Protein AF-A0A9P8FYM4-F1 (afdb_monomer_lite)

Structure (mmCIF, N/CA/C/O backbone):
data_AF-A0A9P8FYM4-F1
#
_entry.id   AF-A0A9P8FYM4-F1
#
loop_
_atom_site.group_PDB
_atom_site.id
_atom_site.type_symbol
_atom_site.label_atom_id
_atom_site.label_alt_id
_atom_site.label_comp_id
_atom_site.label_asym_id
_atom_site.label_entity_id
_atom_site.label_seq_id
_atom_site.pdbx_PDB_ins_code
_atom_site.Cartn_x
_atom_site.Cartn_y
_atom_site.Cartn_z
_atom_site.occupancy
_atom_site.B_iso_or_equiv
_atom_site.auth_seq_id
_atom_site.auth_comp_id
_atom_site.auth_asym_id
_atom_site.auth_atom_id
_atom_site.pdbx_PDB_model_num
ATOM 1 N N . MET A 1 1 ? -6.178 9.911 -1.485 1.00 47.44 1 MET A N 1
ATOM 2 C CA . MET A 1 1 ? -6.393 9.254 -0.186 1.00 47.44 1 MET A CA 1
ATOM 3 C C . MET A 1 1 ? -6.894 10.301 0.780 1.00 47.44 1 MET A C 1
ATOM 5 O O . MET A 1 1 ? -6.114 11.142 1.215 1.00 47.44 1 MET A O 1
ATOM 9 N N . SER A 1 2 ? -8.200 10.337 1.027 1.00 49.69 2 SER A N 1
ATOM 10 C CA . SER A 1 2 ? -8.724 11.166 2.113 1.00 49.69 2 SER A CA 1
ATOM 11 C C . SER A 1 2 ? -8.270 10.560 3.442 1.00 49.69 2 SER A C 1
ATOM 13 O O . SER A 1 2 ? -8.146 9.343 3.567 1.00 49.69 2 SER A O 1
ATOM 15 N N . THR A 1 3 ? -8.014 11.392 4.448 1.00 60.09 3 THR A N 1
ATOM 16 C CA . THR A 1 3 ? -7.617 10.955 5.801 1.00 60.09 3 THR A CA 1
ATOM 17 C C . THR A 1 3 ? -8.583 9.925 6.403 1.00 60.09 3 THR A C 1
ATOM 19 O O . THR A 1 3 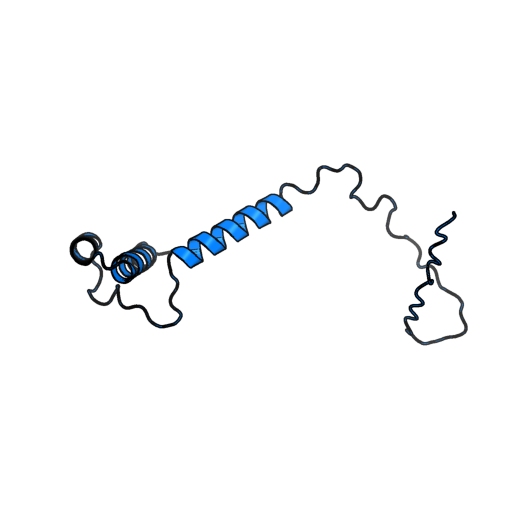? -8.175 9.082 7.198 1.00 60.09 3 THR A O 1
ATOM 22 N N . SER A 1 4 ? -9.842 9.933 5.956 1.00 69.56 4 SER A N 1
ATOM 23 C CA . SER A 1 4 ? -10.868 8.954 6.312 1.00 69.56 4 SER A CA 1
ATOM 24 C C . SER A 1 4 ? -10.569 7.528 5.834 1.00 69.56 4 SER A C 1
ATOM 26 O O . SER A 1 4 ? -10.849 6.588 6.568 1.00 69.56 4 SER A O 1
ATOM 28 N N . GLU A 1 5 ? -9.975 7.329 4.653 1.00 74.19 5 GLU A N 1
ATOM 29 C CA . GLU A 1 5 ? -9.709 5.986 4.108 1.00 74.19 5 GLU A CA 1
ATOM 30 C C . GLU A 1 5 ? -8.593 5.277 4.877 1.00 74.19 5 GLU A C 1
ATOM 32 O O . GLU A 1 5 ? -8.724 4.107 5.237 1.00 74.19 5 GLU A O 1
ATOM 37 N N . ALA A 1 6 ? -7.518 6.006 5.191 1.00 78.44 6 ALA A N 1
ATOM 38 C CA . ALA A 1 6 ? -6.421 5.483 6.001 1.00 78.44 6 ALA A CA 1
ATOM 39 C C . ALA A 1 6 ? -6.904 5.093 7.407 1.00 78.44 6 ALA A C 1
ATOM 41 O O . ALA A 1 6 ? -6.552 4.029 7.913 1.00 78.44 6 ALA A O 1
ATOM 42 N N . ALA A 1 7 ? -7.768 5.913 8.012 1.00 81.56 7 ALA A N 1
ATOM 43 C CA . ALA A 1 7 ? -8.339 5.617 9.318 1.00 81.56 7 ALA A CA 1
ATOM 44 C C . ALA A 1 7 ? -9.265 4.385 9.295 1.00 81.56 7 ALA A C 1
ATOM 46 O O . ALA A 1 7 ? -9.227 3.580 10.222 1.00 81.56 7 ALA A O 1
ATOM 47 N N . ILE A 1 8 ? -10.034 4.165 8.222 1.00 80.81 8 ILE A N 1
ATOM 48 C CA . ILE A 1 8 ? -10.852 2.947 8.061 1.00 80.81 8 ILE A CA 1
ATOM 49 C C . ILE A 1 8 ? -9.964 1.695 8.002 1.00 80.81 8 ILE A C 1
ATOM 51 O O . ILE A 1 8 ? -10.271 0.689 8.641 1.00 80.81 8 ILE A O 1
ATOM 55 N N . ILE A 1 9 ? -8.844 1.750 7.279 1.00 81.31 9 ILE A N 1
ATOM 56 C CA . ILE A 1 9 ? -7.905 0.622 7.171 1.00 81.31 9 ILE A CA 1
ATOM 57 C C . ILE A 1 9 ? -7.301 0.281 8.541 1.00 81.31 9 ILE A C 1
ATOM 59 O O . ILE A 1 9 ? -7.236 -0.891 8.911 1.00 81.31 9 ILE A O 1
ATOM 63 N N . VAL A 1 10 ? -6.921 1.295 9.323 1.00 83.25 10 VAL A N 1
ATOM 64 C CA . VAL A 1 10 ? -6.408 1.104 10.689 1.00 83.25 10 VAL A CA 1
ATOM 65 C C . VAL A 1 10 ? -7.493 0.545 11.615 1.00 83.25 10 VAL A C 1
ATOM 67 O O . VAL A 1 10 ? -7.229 -0.397 12.358 1.00 83.25 10 VAL A O 1
ATOM 70 N N . ALA A 1 11 ? -8.730 1.043 11.533 1.00 82.81 11 ALA A N 1
ATOM 71 C CA . ALA A 1 11 ? -9.848 0.518 12.318 1.00 82.81 11 ALA A CA 1
ATOM 72 C C . ALA A 1 11 ? -10.132 -0.966 12.006 1.00 82.81 11 ALA A C 1
ATOM 74 O O . ALA A 1 11 ? -10.362 -1.765 12.914 1.00 82.81 11 ALA A O 1
ATOM 75 N N . ARG A 1 12 ? -10.048 -1.372 10.732 1.00 80.12 12 ARG A N 1
ATOM 76 C CA . ARG A 1 12 ? -10.162 -2.782 10.318 1.00 80.12 12 ARG A CA 1
ATOM 77 C C . ARG A 1 12 ? -9.027 -3.638 10.868 1.00 80.12 12 ARG A C 1
ATOM 79 O O . ARG A 1 12 ? -9.283 -4.744 11.334 1.00 80.12 12 ARG A O 1
ATOM 86 N N . PHE A 1 13 ? -7.796 -3.129 10.852 1.00 83.06 13 PHE A N 1
ATOM 87 C CA . PHE A 1 13 ? -6.646 -3.817 11.439 1.00 83.06 13 PHE A CA 1
ATOM 88 C C . PHE A 1 13 ? -6.817 -4.027 12.949 1.00 83.06 13 PHE A C 1
ATOM 90 O O . PHE A 1 13 ? -6.633 -5.141 13.441 1.00 83.06 13 PHE A O 1
ATOM 97 N N . LEU A 1 14 ? -7.229 -2.988 13.681 1.00 83.75 14 LEU A N 1
ATOM 98 C CA . LEU A 1 14 ? -7.489 -3.080 15.119 1.00 83.75 14 LEU A CA 1
ATOM 99 C C . LEU A 1 14 ? -8.584 -4.111 15.422 1.00 83.75 14 LEU A C 1
ATOM 101 O O . LEU A 1 14 ? -8.428 -4.916 16.340 1.00 83.75 14 LEU A O 1
ATOM 105 N N . LYS A 1 15 ? -9.646 -4.154 14.603 1.00 82.12 15 LYS A N 1
ATOM 106 C CA . LYS A 1 15 ? -10.717 -5.147 14.747 1.00 82.12 15 LYS A CA 1
ATOM 107 C C . LYS A 1 15 ? -10.251 -6.572 14.440 1.00 82.12 15 LYS A C 1
ATOM 109 O O . LYS A 1 15 ? -10.586 -7.486 15.186 1.00 82.12 15 LYS A O 1
ATOM 114 N N . ALA A 1 16 ? -9.463 -6.767 13.383 1.00 80.25 16 ALA A N 1
ATOM 115 C CA . ALA A 1 16 ? -8.929 -8.077 13.006 1.00 80.25 16 ALA A CA 1
ATOM 116 C C . ALA A 1 16 ? -7.989 -8.666 14.074 1.00 80.25 16 ALA A C 1
ATOM 118 O O . ALA A 1 16 ? -7.961 -9.879 14.266 1.00 80.25 16 ALA A O 1
ATOM 119 N N . ASN A 1 17 ? -7.270 -7.810 14.806 1.00 82.56 17 ASN A N 1
ATOM 120 C CA . ASN A 1 17 ? -6.367 -8.206 15.889 1.00 82.56 17 ASN A CA 1
ATOM 121 C C . ASN A 1 17 ? -7.028 -8.198 17.283 1.00 82.56 17 ASN A C 1
ATOM 123 O O . ASN A 1 17 ? -6.343 -8.395 18.282 1.00 82.56 17 ASN A O 1
ATOM 127 N N . SER A 1 18 ? -8.353 -8.017 17.365 1.00 81.94 18 SER A N 1
ATOM 128 C CA . SER A 1 18 ? -9.128 -8.012 18.622 1.00 81.94 18 SER A CA 1
ATOM 129 C C . SER A 1 18 ? -8.704 -6.936 19.640 1.00 81.94 18 SER A C 1
ATOM 131 O O . SER A 1 18 ? -8.826 -7.129 20.848 1.00 81.94 18 SER A O 1
ATOM 133 N N . TYR A 1 19 ? -8.225 -5.780 19.171 1.00 85.31 19 TYR A N 1
ATOM 134 C CA . TYR A 1 19 ? -7.917 -4.625 20.023 1.00 85.31 19 TYR A CA 1
ATOM 135 C C . TYR A 1 19 ? -9.156 -3.746 20.230 1.00 85.31 19 TYR A C 1
ATOM 137 O O . TYR A 1 19 ? -9.212 -2.612 19.755 1.00 85.31 19 TYR A O 1
ATOM 145 N N . ASP A 1 20 ? -10.171 -4.272 20.916 1.00 83.25 20 ASP A N 1
ATOM 146 C CA . ASP A 1 20 ? -11.475 -3.605 21.035 1.00 83.25 20 ASP A CA 1
ATOM 147 C C . ASP A 1 20 ? -11.406 -2.267 21.806 1.00 83.25 20 ASP A C 1
ATOM 149 O O . ASP A 1 20 ? -11.979 -1.276 21.360 1.00 83.25 20 ASP A O 1
ATOM 153 N N . GLU A 1 21 ? -10.633 -2.180 22.897 1.00 85.62 21 GLU A N 1
ATOM 154 C CA . GLU A 1 21 ? -10.483 -0.926 23.665 1.00 85.62 21 GLU A CA 1
ATOM 155 C C . GLU A 1 21 ? -9.787 0.181 22.856 1.00 85.62 21 GLU A C 1
ATOM 157 O O . GLU A 1 21 ? -10.177 1.350 22.887 1.00 85.62 21 GLU A O 1
ATOM 162 N N . THR A 1 22 ? -8.748 -0.187 22.101 1.00 86.25 22 THR A N 1
ATOM 163 C CA . THR A 1 22 ? -8.007 0.749 21.247 1.00 86.25 22 THR A CA 1
ATOM 164 C C . THR A 1 22 ? -8.839 1.172 20.043 1.00 86.25 22 THR A C 1
ATOM 166 O O . THR A 1 22 ? -8.765 2.325 19.625 1.00 86.25 22 THR A O 1
ATOM 169 N N . LEU A 1 23 ? -9.657 0.266 19.503 1.00 84.00 23 LEU A N 1
ATOM 170 C CA . LEU A 1 23 ? -10.585 0.559 18.420 1.00 84.00 23 LEU A CA 1
ATOM 171 C C . LEU A 1 23 ? -11.611 1.618 18.838 1.00 84.00 23 LEU A C 1
ATOM 173 O O . LEU A 1 23 ? -11.803 2.585 18.105 1.00 84.00 23 LEU A O 1
ATOM 177 N N . ASP A 1 24 ? -12.226 1.476 20.012 1.00 82.38 24 ASP A N 1
ATOM 178 C CA . ASP A 1 24 ? -13.224 2.433 20.504 1.00 82.38 24 ASP A CA 1
ATOM 179 C C . ASP A 1 24 ? -12.620 3.822 20.750 1.00 82.38 24 ASP A C 1
ATOM 181 O O . ASP A 1 24 ? -13.207 4.842 20.368 1.00 82.38 24 ASP A O 1
ATOM 185 N N . ALA A 1 25 ? -11.416 3.881 21.328 1.00 86.31 25 ALA A N 1
ATOM 186 C CA . ALA A 1 25 ? -10.683 5.135 21.487 1.00 86.31 25 ALA A CA 1
ATOM 187 C C . ALA A 1 25 ? -10.356 5.776 20.126 1.00 86.31 25 ALA A C 1
ATOM 189 O O . ALA A 1 25 ? -10.601 6.967 19.928 1.00 86.31 25 ALA A O 1
ATOM 190 N N . PHE A 1 26 ? -9.882 4.975 19.170 1.00 85.38 26 PHE A N 1
ATOM 191 C CA . PHE A 1 26 ? -9.500 5.427 17.836 1.00 85.38 26 PHE A CA 1
ATOM 192 C C . PHE A 1 26 ? -10.695 5.930 17.015 1.00 85.38 26 PHE A C 1
ATOM 194 O O . PHE A 1 26 ? -10.612 6.984 16.390 1.00 85.38 26 PHE A O 1
ATOM 201 N N . ILE A 1 27 ? -11.833 5.230 17.048 1.00 84.06 27 ILE A N 1
ATOM 202 C CA . ILE A 1 27 ? -13.072 5.651 16.373 1.00 84.06 27 ILE A CA 1
ATOM 203 C C . ILE A 1 27 ? -13.545 7.004 16.917 1.00 84.06 27 ILE A C 1
ATOM 205 O O . ILE A 1 27 ? -13.939 7.876 16.138 1.00 84.06 27 ILE A O 1
ATOM 209 N N . ARG A 1 28 ? -13.464 7.200 18.240 1.00 83.81 28 ARG A N 1
ATOM 210 C CA . ARG A 1 28 ? -13.845 8.453 18.901 1.00 83.81 28 ARG A CA 1
ATOM 211 C C . ARG A 1 28 ? -12.924 9.615 18.531 1.00 83.81 28 ARG A C 1
ATOM 213 O O . ARG A 1 28 ? -13.415 10.715 18.303 1.00 83.81 28 ARG A O 1
ATOM 220 N N . GLU A 1 29 ? -11.616 9.385 18.479 1.00 84.19 29 GLU A N 1
ATOM 221 C CA . GLU A 1 29 ? -10.626 10.423 18.159 1.00 84.19 29 GLU A CA 1
ATOM 222 C C . GLU A 1 29 ? -10.614 10.791 16.676 1.00 84.19 29 GLU A C 1
ATOM 224 O O . GLU A 1 29 ? -10.523 11.965 16.323 1.00 84.19 29 GLU A O 1
ATOM 229 N N . ALA A 1 30 ? -10.743 9.797 15.801 1.00 80.56 30 ALA A N 1
ATOM 230 C CA . ALA A 1 30 ? -10.705 10.002 14.362 1.00 80.56 30 ALA A CA 1
ATOM 231 C C . ALA A 1 30 ? -12.084 10.372 13.769 1.00 80.56 30 ALA A C 1
ATOM 233 O O . ALA A 1 30 ? -12.182 10.661 12.575 1.00 80.56 30 ALA A O 1
ATOM 234 N N . GLY A 1 31 ? -13.146 10.387 14.585 1.00 76.50 31 GLY A N 1
ATOM 235 C CA . GLY A 1 31 ? -14.495 10.789 14.174 1.00 76.50 31 GLY A CA 1
ATOM 236 C C . GLY A 1 31 ? -15.133 9.840 13.157 1.00 76.50 31 GLY A C 1
ATOM 237 O O . GLY A 1 31 ? -15.873 10.286 12.280 1.00 76.50 31 GLY A O 1
ATOM 238 N N . LEU A 1 32 ? -14.823 8.541 13.234 1.00 75.69 32 LEU A N 1
ATOM 239 C CA . LEU A 1 32 ? -15.339 7.543 12.297 1.00 75.69 32 LEU A CA 1
ATOM 240 C C . LEU A 1 32 ? -16.679 6.955 12.758 1.00 75.69 32 LEU A C 1
ATOM 242 O O . LEU A 1 32 ? -16.971 6.903 13.952 1.00 75.69 32 LEU A O 1
ATOM 246 N N . PRO A 1 33 ? -17.509 6.462 11.824 1.00 73.56 33 PRO A N 1
ATOM 247 C CA . PRO A 1 33 ? -18.675 5.666 12.177 1.00 73.56 33 PRO A CA 1
ATOM 248 C C . PRO A 1 33 ? -18.250 4.333 12.812 1.00 73.56 33 PRO A C 1
ATOM 250 O O . PRO A 1 33 ? -17.291 3.700 12.372 1.00 73.56 33 PRO A O 1
ATOM 253 N N . SER A 1 34 ? -19.024 3.848 13.786 1.00 65.50 34 SER A N 1
ATOM 254 C CA . SER A 1 34 ? -18.798 2.566 14.484 1.00 65.50 34 SER A CA 1
ATOM 255 C C . SER A 1 34 ? -18.772 1.338 13.557 1.00 65.50 34 SER A C 1
ATOM 257 O O . SER A 1 34 ? -18.235 0.294 13.914 1.00 65.50 34 SER A O 1
ATOM 259 N N . SER A 1 35 ? -19.299 1.468 12.334 1.00 65.00 35 SER A N 1
ATOM 260 C CA . SER A 1 35 ? -19.249 0.440 11.286 1.00 65.00 35 SER A CA 1
ATOM 261 C C . SER A 1 35 ? -17.926 0.403 10.502 1.00 65.00 35 SER A C 1
ATOM 263 O O . SER A 1 35 ? -17.770 -0.459 9.637 1.00 65.00 35 SER A O 1
ATOM 265 N N . ALA A 1 36 ? -16.972 1.306 10.763 1.00 63.12 36 ALA A N 1
ATOM 266 C CA . ALA A 1 36 ? -15.712 1.393 10.015 1.00 63.12 36 ALA A CA 1
ATOM 267 C C . ALA A 1 36 ? -14.799 0.164 10.197 1.00 63.12 36 ALA A C 1
ATOM 269 O O . ALA A 1 36 ? -13.994 -0.137 9.320 1.00 63.12 36 ALA A O 1
ATOM 270 N N . GLY A 1 37 ? -14.952 -0.573 11.302 1.00 59.31 37 GLY A N 1
ATOM 271 C CA . GLY A 1 37 ? -14.216 -1.814 11.563 1.00 59.31 37 GLY A CA 1
ATOM 272 C C . GLY A 1 37 ? -14.808 -3.061 10.895 1.00 59.31 37 GLY A C 1
ATOM 273 O O . GLY A 1 37 ? -14.223 -4.134 11.013 1.00 59.31 37 GLY A O 1
ATOM 274 N N . SER A 1 38 ? -15.961 -2.957 10.220 1.00 64.19 38 SER A N 1
ATOM 275 C CA . SER A 1 38 ? -16.583 -4.101 9.547 1.00 64.19 38 SER A CA 1
ATOM 276 C C . SER A 1 38 ? -15.783 -4.466 8.295 1.00 64.19 38 SER A C 1
ATOM 278 O O . SER A 1 38 ? -15.629 -3.656 7.378 1.00 64.19 38 SER A O 1
ATOM 280 N N . THR A 1 39 ? -15.234 -5.678 8.287 1.00 62.44 39 THR A N 1
ATOM 281 C CA . THR A 1 39 ? -14.492 -6.246 7.164 1.00 62.44 39 THR A CA 1
ATOM 282 C C . THR A 1 39 ? -15.420 -7.120 6.325 1.00 62.44 39 THR A C 1
ATOM 284 O O . THR A 1 39 ? -15.938 -8.135 6.787 1.00 62.44 39 THR A O 1
ATOM 287 N N . ASN A 1 40 ? -15.626 -6.745 5.065 1.00 65.44 40 ASN A N 1
ATOM 288 C CA . ASN A 1 40 ? -16.208 -7.627 4.062 1.00 65.44 40 ASN A CA 1
ATOM 289 C C . ASN A 1 40 ? -15.118 -8.503 3.436 1.00 65.44 40 ASN A C 1
ATOM 291 O O . ASN A 1 40 ? -13.945 -8.133 3.348 1.00 65.44 40 ASN A O 1
ATOM 295 N N . LYS A 1 41 ? -15.508 -9.693 2.969 1.00 53.06 41 LYS A N 1
ATOM 296 C CA . LYS A 1 41 ? -14.598 -10.639 2.315 1.00 53.06 41 LYS A CA 1
ATOM 297 C C . LYS A 1 41 ? -14.125 -10.051 0.974 1.00 53.06 41 LYS A C 1
ATOM 299 O O . LYS A 1 41 ? -14.839 -10.142 -0.018 1.00 53.06 41 LYS A O 1
ATOM 304 N N . GLY A 1 42 ? -12.945 -9.428 0.966 1.00 60.38 42 GLY A N 1
ATOM 305 C CA . GLY A 1 42 ? -12.372 -8.727 -0.194 1.00 60.38 42 GLY A CA 1
ATOM 306 C C . GLY A 1 42 ? -11.880 -7.303 0.091 1.00 60.38 42 GLY A C 1
ATOM 307 O O . GLY A 1 42 ? -11.308 -6.675 -0.797 1.00 60.38 42 GLY A O 1
ATOM 308 N N . ASP A 1 43 ? -12.079 -6.799 1.309 1.00 67.31 43 ASP A N 1
ATOM 309 C CA . ASP A 1 43 ? -11.604 -5.479 1.712 1.00 67.31 43 ASP A CA 1
ATOM 310 C C . ASP A 1 43 ? -10.069 -5.377 1.753 1.00 67.31 43 ASP A C 1
ATOM 312 O O . ASP A 1 43 ? -9.375 -6.324 2.129 1.00 67.31 43 ASP A O 1
ATOM 316 N N . LEU A 1 44 ? -9.538 -4.203 1.387 1.00 66.44 44 LEU A N 1
ATOM 317 C CA . LEU A 1 44 ? -8.114 -3.892 1.529 1.00 66.44 44 LEU A CA 1
ATOM 318 C C . LEU A 1 44 ? -7.712 -3.973 3.008 1.00 66.44 44 LEU A C 1
ATOM 320 O O . LEU A 1 44 ? -8.236 -3.226 3.841 1.00 66.44 44 LEU A O 1
ATOM 324 N N . THR A 1 45 ? -6.768 -4.862 3.311 1.00 78.31 45 THR A N 1
ATOM 325 C CA . THR A 1 45 ? -6.110 -4.936 4.616 1.00 78.31 45 THR A CA 1
ATOM 326 C C . THR A 1 45 ? -4.779 -4.193 4.581 1.00 78.31 45 THR A C 1
ATOM 328 O O . THR A 1 45 ? -4.197 -3.970 3.514 1.00 78.31 45 THR A O 1
ATOM 331 N N . ILE A 1 46 ? -4.289 -3.788 5.753 1.00 80.75 46 ILE A N 1
ATOM 332 C CA . ILE A 1 46 ? -3.025 -3.055 5.843 1.00 80.75 46 ILE A CA 1
ATOM 333 C C . ILE A 1 46 ? -1.836 -3.924 5.419 1.00 80.75 46 ILE A C 1
ATOM 335 O O . ILE A 1 46 ? -0.898 -3.426 4.805 1.00 80.75 46 ILE A O 1
ATOM 339 N N . GLU A 1 47 ? -1.910 -5.231 5.661 1.00 81.81 47 GLU A N 1
ATOM 340 C CA . GLU A 1 47 ? -0.901 -6.209 5.255 1.00 81.81 47 GLU A CA 1
ATOM 341 C C . GLU A 1 47 ? -0.769 -6.250 3.735 1.00 81.81 47 GLU A C 1
ATOM 343 O O . GLU A 1 47 ? 0.343 -6.200 3.212 1.00 81.81 47 GLU A O 1
ATOM 348 N N . LYS A 1 48 ? -1.905 -6.255 3.026 1.00 82.94 48 LYS A N 1
ATOM 349 C CA . LYS A 1 48 ? -1.929 -6.257 1.563 1.00 82.94 48 LYS A CA 1
ATOM 350 C C . LYS A 1 48 ? -1.297 -4.988 0.992 1.00 82.94 48 LYS A C 1
ATOM 352 O O . LYS A 1 48 ? -0.493 -5.066 0.071 1.00 82.94 48 LYS A O 1
ATOM 357 N N . ILE A 1 49 ? -1.601 -3.826 1.573 1.00 84.62 49 ILE A N 1
ATOM 358 C CA . ILE A 1 49 ? -0.999 -2.550 1.154 1.00 84.62 49 ILE A CA 1
ATOM 359 C C . ILE A 1 49 ? 0.519 -2.558 1.381 1.00 84.62 49 ILE A C 1
ATOM 361 O O . ILE A 1 49 ? 1.278 -2.101 0.527 1.00 84.62 49 ILE A O 1
ATOM 365 N N . LEU A 1 50 ? 0.977 -3.074 2.524 1.00 85.25 50 LEU A N 1
ATOM 366 C CA . LEU A 1 50 ? 2.405 -3.170 2.834 1.00 85.25 50 LEU A CA 1
ATOM 367 C C . LEU A 1 50 ? 3.137 -4.111 1.868 1.00 85.25 50 LEU A C 1
ATOM 369 O O . LEU A 1 50 ? 4.254 -3.807 1.443 1.00 85.25 50 LEU A O 1
ATOM 373 N N . GLU A 1 51 ? 2.511 -5.226 1.497 1.00 86.62 51 GLU A N 1
ATOM 374 C CA . GLU A 1 51 ? 3.042 -6.178 0.522 1.00 86.62 51 GLU A CA 1
ATOM 375 C C . GLU A 1 51 ? 3.105 -5.586 -0.896 1.00 86.62 51 GLU A C 1
ATOM 377 O O . GLU A 1 51 ? 4.139 -5.681 -1.566 1.00 86.62 51 GLU A O 1
ATOM 382 N N . GLU A 1 52 ? 2.045 -4.899 -1.328 1.00 87.44 52 GLU A N 1
ATOM 383 C CA . GLU A 1 52 ? 2.001 -4.187 -2.610 1.00 87.44 52 GLU A CA 1
ATOM 384 C C . GLU A 1 52 ? 3.079 -3.099 -2.673 1.00 87.44 52 GLU A C 1
ATOM 386 O O . GLU A 1 52 ? 3.834 -3.032 -3.643 1.00 87.44 52 GLU A O 1
ATOM 391 N N . LYS A 1 53 ? 3.234 -2.302 -1.608 1.00 89.88 53 LYS A N 1
ATOM 392 C CA . LYS A 1 53 ? 4.284 -1.279 -1.510 1.00 89.88 53 LYS A CA 1
ATOM 393 C C . LYS A 1 53 ? 5.678 -1.892 -1.576 1.00 89.88 53 LYS A C 1
ATOM 395 O O . LYS A 1 53 ? 6.542 -1.365 -2.268 1.00 89.88 53 LYS A O 1
ATOM 400 N N . ARG A 1 54 ? 5.916 -3.007 -0.878 1.00 88.75 54 ARG A N 1
ATOM 401 C CA . ARG A 1 54 ? 7.209 -3.707 -0.918 1.00 88.75 54 ARG A CA 1
ATOM 402 C C . ARG A 1 54 ? 7.536 -4.192 -2.328 1.00 88.75 54 ARG A C 1
ATOM 404 O O . ARG A 1 54 ? 8.664 -4.025 -2.785 1.00 88.75 54 ARG A O 1
ATOM 411 N N . THR A 1 55 ? 6.555 -4.779 -3.004 1.00 86.69 55 THR A N 1
ATOM 412 C CA . THR A 1 55 ? 6.697 -5.260 -4.383 1.00 86.69 55 THR A CA 1
ATOM 413 C C . THR A 1 55 ? 6.950 -4.103 -5.346 1.00 86.69 55 THR A C 1
ATOM 415 O O . THR A 1 55 ? 7.819 -4.200 -6.214 1.00 86.69 55 THR A O 1
ATOM 418 N N . PHE A 1 56 ? 6.245 -2.986 -5.165 1.00 88.56 56 PHE A N 1
ATOM 419 C CA . PHE A 1 56 ? 6.442 -1.773 -5.949 1.00 88.56 56 PHE A CA 1
ATOM 420 C C . PHE A 1 56 ? 7.845 -1.189 -5.756 1.00 88.56 56 PHE A C 1
ATOM 422 O O . PHE A 1 56 ? 8.541 -0.965 -6.740 1.00 88.56 56 PHE A O 1
ATOM 429 N N . ASP A 1 57 ? 8.295 -1.006 -4.512 1.00 87.25 57 ASP A N 1
ATOM 430 C CA . ASP A 1 57 ? 9.637 -0.489 -4.217 1.00 87.25 57 ASP A CA 1
ATOM 431 C C . ASP A 1 57 ? 10.729 -1.367 -4.830 1.00 87.25 57 ASP A C 1
ATOM 433 O O . ASP A 1 57 ? 11.683 -0.857 -5.410 1.00 87.25 57 ASP A O 1
ATOM 437 N N . MET A 1 58 ? 10.577 -2.689 -4.726 1.00 83.25 58 MET A N 1
ATOM 438 C CA . MET A 1 58 ? 11.503 -3.646 -5.323 1.00 83.25 58 MET A CA 1
ATOM 439 C C . MET A 1 58 ? 11.523 -3.517 -6.850 1.00 83.25 58 MET A C 1
ATOM 441 O O . MET A 1 58 ? 12.591 -3.438 -7.448 1.00 83.25 58 MET A O 1
ATOM 445 N N . SER A 1 59 ? 10.350 -3.431 -7.478 1.00 82.06 59 SER A N 1
ATOM 446 C CA . SER A 1 59 ? 10.229 -3.249 -8.930 1.00 82.06 59 SER A CA 1
ATOM 447 C C . SER A 1 59 ? 10.852 -1.925 -9.385 1.00 82.06 59 SER A C 1
ATOM 449 O O . SER A 1 59 ? 11.582 -1.888 -10.371 1.00 82.06 59 SER A O 1
ATOM 451 N N . LEU A 1 60 ? 10.643 -0.851 -8.620 1.00 82.62 60 LEU A N 1
ATOM 452 C CA . LEU A 1 60 ? 11.241 0.458 -8.869 1.00 82.62 60 LEU A CA 1
ATOM 453 C C . LEU A 1 60 ? 12.768 0.424 -8.725 1.00 82.62 60 LEU A C 1
ATOM 455 O O . LEU A 1 60 ? 13.473 1.116 -9.460 1.00 82.62 60 LEU A O 1
ATOM 459 N N . GLN A 1 61 ? 13.296 -0.374 -7.793 1.00 72.88 61 GLN A N 1
ATOM 460 C CA . GLN A 1 61 ? 14.735 -0.596 -7.695 1.00 72.88 61 GLN A CA 1
ATOM 461 C C . GLN A 1 61 ? 15.284 -1.306 -8.929 1.00 72.88 61 GLN A C 1
ATOM 463 O O . GLN A 1 61 ? 16.355 -0.921 -9.364 1.00 72.88 61 GLN A O 1
ATOM 468 N N . PHE A 1 62 ? 14.571 -2.256 -9.535 1.00 68.81 62 PHE A N 1
ATOM 469 C CA . PHE A 1 62 ? 15.011 -2.895 -10.783 1.00 68.81 62 PHE A CA 1
ATOM 470 C C . PHE A 1 62 ? 14.901 -1.985 -12.016 1.00 68.81 62 PHE A C 1
ATOM 472 O O . PHE A 1 62 ? 15.699 -2.115 -12.936 1.00 68.81 62 PHE A O 1
ATOM 479 N N . GLU A 1 63 ? 13.957 -1.039 -12.038 1.00 64.00 63 GLU A N 1
ATOM 480 C CA . GLU A 1 63 ? 13.882 -0.031 -13.106 1.00 64.00 63 GLU A CA 1
ATOM 481 C C . GLU A 1 63 ? 15.021 0.997 -13.000 1.00 64.00 63 GLU A C 1
ATOM 483 O O . GLU A 1 63 ? 15.609 1.399 -14.003 1.00 64.00 63 GLU A O 1
ATOM 488 N N . ARG A 1 64 ? 15.344 1.433 -11.775 1.00 60.94 64 ARG A N 1
ATOM 489 C CA . ARG A 1 64 ? 16.363 2.465 -11.515 1.00 60.94 64 ARG 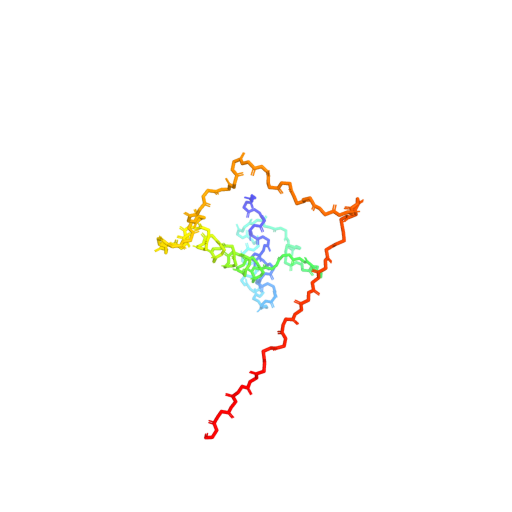A CA 1
ATOM 490 C C . ARG A 1 64 ? 17.779 1.920 -11.453 1.00 60.94 64 ARG A C 1
ATOM 492 O O . ARG A 1 64 ? 18.695 2.569 -11.948 1.00 60.94 64 ARG A O 1
ATOM 499 N N . LEU A 1 65 ? 17.952 0.737 -10.874 1.00 55.78 65 LEU A N 1
ATOM 500 C CA . LEU A 1 65 ? 19.122 -0.111 -11.056 1.00 55.78 65 LEU A CA 1
ATOM 501 C C . LEU A 1 65 ? 18.958 -0.826 -12.400 1.00 55.78 65 LEU A C 1
ATOM 503 O O . LEU A 1 65 ? 19.034 -2.050 -12.478 1.00 55.78 65 LEU A O 1
ATOM 507 N N . GLY A 1 66 ? 18.708 -0.051 -13.463 1.00 53.38 66 GLY A N 1
ATOM 508 C CA . GLY A 1 66 ? 19.079 -0.492 -14.7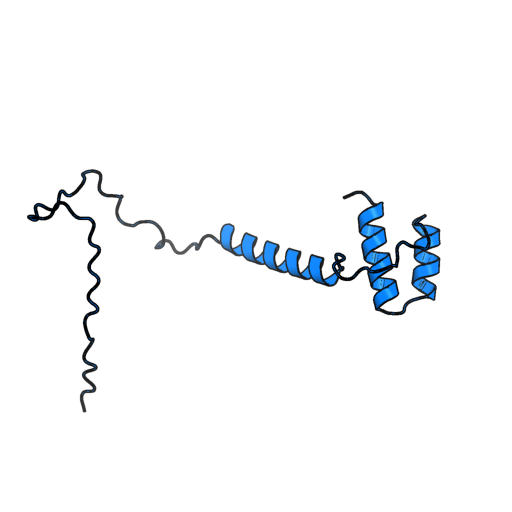90 1.00 53.38 66 GLY A CA 1
ATOM 509 C C . GLY A 1 66 ? 20.5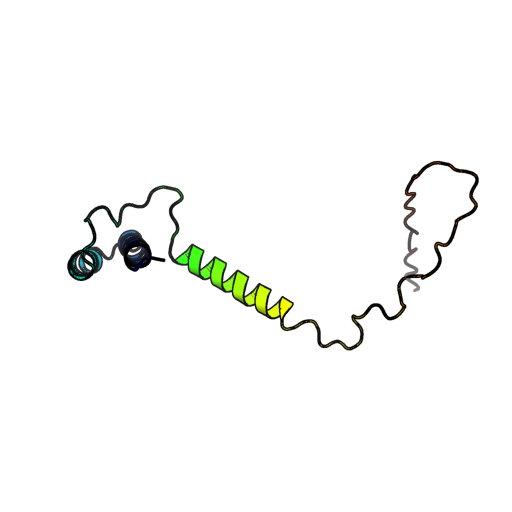19 -0.937 -14.644 1.00 53.38 66 GLY A C 1
ATOM 510 O O . GLY A 1 66 ? 21.354 -0.137 -14.229 1.00 53.38 66 GLY A O 1
ATOM 511 N N . THR A 1 67 ? 20.735 -2.239 -14.809 1.00 53.44 67 THR A N 1
ATOM 512 C CA . THR A 1 67 ? 22.031 -2.901 -14.764 1.00 53.44 67 THR A CA 1
ATOM 513 C C . THR A 1 67 ? 23.074 -1.938 -15.309 1.00 53.44 67 THR A C 1
ATOM 515 O O . THR A 1 67 ? 23.142 -1.733 -16.521 1.00 53.44 67 THR A O 1
ATOM 518 N N . ASP A 1 68 ? 23.883 -1.355 -14.420 1.00 56.31 68 ASP A N 1
ATOM 519 C CA . ASP A 1 68 ? 25.170 -0.748 -14.768 1.00 56.31 68 ASP A CA 1
ATOM 520 C C . ASP A 1 68 ? 26.156 -1.881 -15.090 1.00 56.31 68 ASP A C 1
ATOM 522 O O . ASP A 1 68 ? 27.278 -1.954 -14.608 1.00 56.31 68 ASP A O 1
ATOM 526 N N . ASP A 1 69 ? 25.682 -2.832 -15.886 1.00 55.69 69 ASP A N 1
ATOM 527 C CA . ASP A 1 69 ? 26.508 -3.727 -16.642 1.00 55.69 69 ASP A CA 1
ATOM 528 C C . ASP A 1 69 ? 26.640 -3.008 -17.973 1.00 55.69 69 ASP A C 1
ATOM 530 O O . ASP A 1 69 ? 25.722 -3.017 -18.801 1.00 55.69 69 ASP A O 1
ATOM 534 N N . GLY A 1 70 ? 27.793 -2.377 -18.199 1.00 55.38 70 GLY A N 1
ATOM 535 C CA . GLY A 1 70 ? 28.186 -1.756 -19.471 1.00 55.38 70 GLY A CA 1
ATOM 536 C C . GLY A 1 70 ? 28.182 -2.707 -20.687 1.00 55.38 70 GLY A C 1
ATOM 537 O O . GLY A 1 70 ? 28.809 -2.416 -21.700 1.00 55.38 70 GLY A O 1
ATOM 538 N N . ALA A 1 71 ? 27.491 -3.845 -20.592 1.00 57.31 71 ALA A N 1
ATOM 539 C CA . ALA A 1 71 ? 27.358 -4.927 -21.548 1.00 57.31 71 ALA A CA 1
ATOM 540 C C . ALA A 1 71 ? 25.887 -5.298 -21.866 1.00 57.31 71 ALA A C 1
ATOM 542 O O . ALA A 1 71 ? 25.651 -6.341 -22.476 1.00 57.31 71 ALA A O 1
ATOM 543 N N . HIS A 1 72 ? 24.886 -4.494 -21.474 1.00 53.53 72 HIS A N 1
ATOM 544 C CA . HIS A 1 72 ? 23.461 -4.773 -21.759 1.00 53.53 72 HIS A CA 1
ATOM 545 C C . HIS A 1 72 ? 22.763 -3.760 -22.683 1.00 53.53 72 HIS A C 1
ATOM 547 O O . HIS A 1 72 ? 21.537 -3.711 -22.766 1.00 53.53 72 HIS A O 1
ATOM 553 N N . GLY A 1 73 ? 23.535 -2.999 -23.460 1.00 62.25 73 GLY A N 1
ATOM 554 C CA . GLY A 1 73 ? 23.030 -2.375 -24.684 1.00 62.25 73 GLY A CA 1
ATOM 555 C C . GLY A 1 73 ? 23.048 -3.367 -25.850 1.00 62.25 73 GLY A C 1
ATOM 556 O O . GLY A 1 73 ? 23.872 -4.282 -25.876 1.00 62.25 73 GLY A O 1
ATOM 557 N N . TRP A 1 74 ? 22.184 -3.173 -26.849 1.00 61.53 74 TRP A N 1
ATOM 558 C CA . TRP A 1 74 ? 22.372 -3.810 -28.154 1.00 61.53 74 TRP A CA 1
ATOM 559 C C . TRP A 1 74 ? 23.750 -3.387 -28.685 1.00 61.53 74 TRP A C 1
ATOM 561 O O . TRP A 1 74 ? 23.929 -2.251 -29.117 1.00 61.53 74 TRP A O 1
ATOM 571 N N . SER A 1 75 ? 24.742 -4.278 -28.602 1.00 64.56 75 SER A N 1
ATOM 572 C CA . SER A 1 75 ? 26.127 -4.012 -29.029 1.00 64.56 75 SER A CA 1
ATOM 573 C C . SER A 1 75 ? 26.237 -3.772 -30.534 1.00 64.56 75 SER A C 1
ATOM 575 O O . SER A 1 75 ? 27.208 -3.191 -31.016 1.00 64.56 75 SER A O 1
ATOM 577 N N . GLN A 1 76 ? 25.218 -4.201 -31.273 1.00 64.31 76 GLN A N 1
ATOM 578 C CA . GLN A 1 76 ? 25.077 -4.014 -32.698 1.00 64.31 76 GLN A CA 1
ATOM 579 C C . GLN A 1 76 ? 23.769 -3.273 -32.969 1.00 64.31 76 GLN A C 1
ATOM 581 O O . GLN A 1 76 ? 22.708 -3.659 -32.476 1.00 64.31 76 GLN A O 1
ATOM 586 N N . HIS A 1 77 ? 23.848 -2.199 -33.755 1.00 66.25 77 HIS A N 1
ATOM 587 C CA . HIS A 1 77 ? 22.661 -1.486 -34.213 1.00 66.25 77 HIS A CA 1
ATOM 588 C C . HIS A 1 77 ? 21.711 -2.444 -34.940 1.00 66.25 77 HIS A C 1
ATOM 590 O O . HIS A 1 77 ? 22.159 -3.339 -35.664 1.00 66.25 77 HIS A O 1
ATOM 596 N N . ALA A 1 78 ? 20.401 -2.227 -34.776 1.00 64.69 78 ALA A N 1
ATOM 597 C CA . ALA A 1 78 ? 19.400 -2.910 -35.584 1.00 64.69 78 ALA A CA 1
ATOM 598 C C . ALA A 1 78 ? 19.766 -2.752 -37.078 1.00 64.69 78 ALA A C 1
ATOM 600 O O . ALA A 1 78 ? 20.123 -1.641 -37.486 1.00 64.69 78 ALA A O 1
ATOM 601 N N . PRO A 1 79 ? 19.729 -3.827 -37.888 1.00 72.19 79 PRO A N 1
ATOM 602 C CA . PRO A 1 79 ? 20.125 -3.762 -39.290 1.00 72.19 79 PRO A CA 1
ATOM 603 C C . PRO A 1 79 ? 19.347 -2.663 -40.020 1.00 72.19 79 PRO A C 1
ATOM 605 O O . PRO A 1 79 ? 18.121 -2.692 -40.063 1.00 72.19 79 PRO A O 1
ATOM 608 N N . ALA A 1 80 ? 20.058 -1.691 -40.596 1.00 72.44 80 ALA A N 1
ATOM 609 C CA . ALA A 1 80 ? 19.435 -0.583 -41.327 1.00 72.44 80 ALA A CA 1
ATOM 610 C C . ALA A 1 80 ? 18.813 -1.029 -42.661 1.00 72.44 80 ALA A C 1
ATOM 612 O O . ALA A 1 80 ? 17.988 -0.322 -43.236 1.00 72.44 80 ALA A O 1
ATOM 613 N N . LEU A 1 81 ? 19.225 -2.198 -43.157 1.00 75.50 81 LEU A N 1
ATOM 614 C CA . LEU A 1 81 ? 18.748 -2.782 -44.398 1.00 75.50 81 LEU A CA 1
ATOM 615 C C . LEU A 1 81 ? 18.071 -4.123 -44.089 1.00 75.50 81 LEU A C 1
ATOM 617 O O . LEU A 1 81 ? 18.686 -4.972 -43.434 1.00 75.50 81 LEU A O 1
ATOM 621 N N . PRO A 1 82 ? 16.821 -4.332 -44.538 1.00 66.88 82 PRO A N 1
ATOM 622 C CA . PRO A 1 82 ? 16.154 -5.616 -44.403 1.00 66.88 82 PRO A CA 1
ATOM 623 C C . PRO A 1 82 ? 16.912 -6.672 -45.214 1.00 66.88 82 PRO A C 1
ATOM 625 O O . PRO A 1 82 ? 17.187 -6.485 -46.397 1.00 66.88 82 PRO A O 1
ATOM 628 N N . ASN A 1 83 ? 17.262 -7.787 -44.573 1.00 68.44 83 ASN A N 1
ATOM 629 C CA . ASN A 1 83 ? 17.870 -8.918 -45.261 1.00 68.44 83 ASN A CA 1
ATOM 630 C C . ASN A 1 83 ? 16.755 -9.766 -45.887 1.00 68.44 83 ASN A C 1
ATOM 632 O O . ASN A 1 83 ? 16.109 -10.557 -45.196 1.00 68.44 83 ASN A O 1
ATOM 636 N N . GLU A 1 84 ? 16.490 -9.570 -47.178 1.00 68.38 84 GLU A N 1
ATOM 637 C CA . GLU A 1 84 ? 15.528 -10.386 -47.917 1.00 68.38 84 GLU A CA 1
ATOM 638 C C . GLU A 1 84 ? 16.089 -11.800 -48.114 1.00 68.38 84 GLU A C 1
ATOM 640 O O . GLU A 1 84 ? 16.946 -12.062 -48.958 1.00 68.38 84 GLU A O 1
ATOM 645 N N . ILE A 1 85 ? 15.597 -12.739 -47.311 1.00 66.19 85 ILE A N 1
ATOM 646 C CA . ILE A 1 85 ? 15.864 -14.168 -47.479 1.00 66.19 85 ILE A CA 1
ATOM 647 C C . ILE A 1 85 ? 15.154 -14.649 -48.750 1.00 66.19 85 ILE A C 1
ATOM 649 O O . ILE A 1 85 ? 13.943 -14.866 -48.759 1.00 66.19 85 ILE A O 1
ATOM 653 N N . SER A 1 86 ? 15.911 -14.816 -49.837 1.00 65.75 86 SER A N 1
ATOM 654 C CA . SER A 1 86 ? 15.411 -15.387 -51.091 1.00 65.75 86 SER A CA 1
ATOM 655 C C . SER A 1 86 ? 15.280 -16.910 -50.959 1.00 65.75 86 SER A C 1
ATOM 657 O O . SER A 1 86 ? 16.174 -17.675 -51.313 1.00 65.75 86 SER A O 1
ATOM 659 N N . GLY A 1 87 ? 14.170 -17.348 -50.365 1.00 65.44 87 GLY A N 1
ATOM 660 C CA . GLY A 1 87 ? 13.723 -18.741 -50.344 1.00 65.44 87 GLY A CA 1
ATOM 661 C C . GLY A 1 87 ? 12.420 -18.904 -51.138 1.00 65.44 87 GLY A C 1
ATOM 662 O O . GLY A 1 87 ? 11.670 -17.938 -51.280 1.00 65.44 87 GLY A O 1
ATOM 663 N N . PRO A 1 88 ? 12.095 -20.103 -51.653 1.00 60.66 88 PRO A N 1
ATOM 664 C CA . PRO A 1 88 ? 10.943 -20.317 -52.536 1.00 60.66 88 PRO A CA 1
ATOM 665 C C . PRO A 1 88 ? 9.561 -20.243 -51.850 1.00 60.66 88 PRO A C 1
ATOM 667 O O . PRO A 1 88 ? 8.582 -20.738 -52.408 1.00 60.66 88 PRO A O 1
ATOM 670 N N . THR A 1 89 ? 9.422 -19.633 -50.669 1.00 56.62 89 THR A N 1
ATOM 671 C CA . THR A 1 89 ? 8.227 -19.836 -49.834 1.00 56.62 89 THR A CA 1
ATOM 672 C C . THR A 1 89 ? 7.573 -18.527 -49.385 1.00 56.62 89 THR A C 1
ATOM 674 O O . THR A 1 89 ? 8.109 -17.789 -48.567 1.00 56.62 89 THR A O 1
ATOM 677 N N . ARG A 1 90 ? 6.346 -18.274 -49.866 1.00 55.97 90 ARG A N 1
ATOM 678 C CA . ARG A 1 90 ? 5.452 -17.176 -49.435 1.00 55.97 90 ARG A CA 1
ATOM 679 C C . ARG A 1 90 ? 4.732 -17.473 -48.107 1.00 55.97 90 ARG A C 1
ATOM 681 O O . ARG A 1 90 ? 3.543 -17.188 -47.977 1.00 55.97 90 ARG A O 1
ATOM 688 N N . SER A 1 91 ? 5.392 -18.103 -47.140 1.00 57.91 91 SER A N 1
ATOM 689 C CA . SER A 1 91 ? 4.740 -18.486 -45.881 1.00 57.91 91 SER A CA 1
ATOM 690 C C . SER A 1 91 ? 5.606 -18.170 -44.669 1.00 57.91 91 SER A C 1
ATOM 692 O O . SER A 1 91 ? 6.740 -18.638 -44.590 1.00 57.91 91 SER A O 1
ATOM 694 N N . ASN A 1 92 ? 5.032 -17.456 -43.696 1.00 57.84 92 ASN A N 1
ATOM 695 C CA . ASN A 1 92 ? 5.589 -17.213 -42.359 1.00 57.84 92 ASN A CA 1
ATOM 696 C C . ASN A 1 92 ? 5.561 -18.491 -41.499 1.00 57.84 92 ASN A C 1
ATOM 698 O O . ASN A 1 92 ? 4.924 -18.525 -40.448 1.00 57.84 92 ASN A O 1
ATOM 702 N N . ILE A 1 93 ? 6.195 -19.572 -41.952 1.00 60.88 93 ILE A N 1
ATOM 703 C CA . ILE A 1 93 ? 6.313 -20.790 -41.149 1.00 60.88 93 ILE 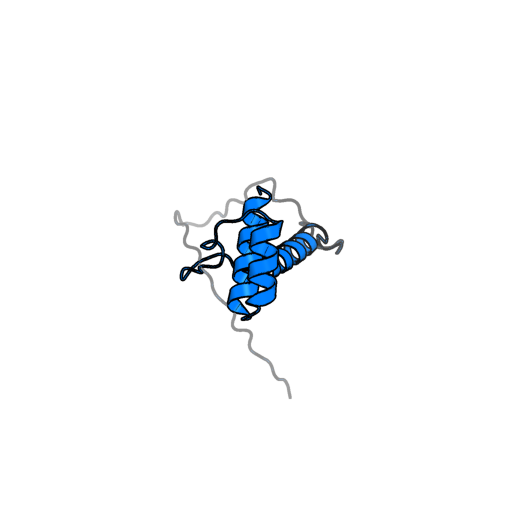A CA 1
ATOM 704 C C . ILE A 1 93 ? 7.620 -20.694 -40.372 1.00 60.88 93 ILE A C 1
ATOM 706 O O . ILE A 1 93 ? 8.708 -20.894 -40.907 1.00 60.88 93 ILE A O 1
ATOM 710 N N . LEU A 1 94 ? 7.491 -20.345 -39.095 1.00 63.56 94 LEU A N 1
ATOM 711 C CA . LEU A 1 94 ? 8.582 -20.346 -38.132 1.00 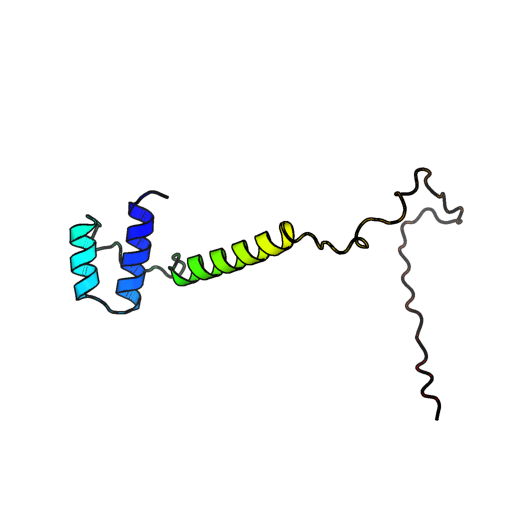63.56 94 LEU A CA 1
ATOM 712 C C . LEU A 1 94 ? 8.906 -21.812 -37.800 1.00 63.56 94 LEU A C 1
ATOM 714 O O . LEU A 1 94 ? 8.152 -22.480 -37.097 1.00 63.56 94 LEU A O 1
ATOM 718 N N . HIS A 1 95 ? 9.994 -22.334 -38.367 1.00 68.19 95 HIS A N 1
ATOM 719 C CA . HIS A 1 95 ? 10.489 -23.680 -38.081 1.00 68.19 95 HIS A CA 1
ATOM 720 C C . HIS A 1 95 ? 11.548 -23.606 -36.979 1.00 68.19 95 HIS A C 1
ATOM 722 O O . HIS A 1 95 ? 12.619 -23.037 -37.190 1.00 68.19 95 HIS A O 1
ATOM 728 N N . ILE A 1 96 ? 11.273 -24.201 -35.816 1.00 63.31 96 ILE A N 1
ATOM 729 C CA . ILE A 1 96 ? 12.257 -24.350 -34.741 1.00 63.31 96 ILE A CA 1
ATOM 730 C C . ILE A 1 96 ? 12.748 -25.803 -34.720 1.00 63.31 96 ILE A C 1
ATOM 732 O O . ILE A 1 96 ? 11.972 -26.734 -34.520 1.00 63.31 96 ILE A O 1
ATOM 736 N N . SER A 1 97 ? 14.042 -26.009 -34.961 1.00 69.00 97 SER A N 1
ATOM 737 C CA . SER A 1 97 ? 14.710 -27.293 -34.724 1.00 69.00 97 SER A CA 1
ATOM 738 C C . SER A 1 97 ? 15.709 -27.121 -33.597 1.00 69.00 97 SER A C 1
ATOM 740 O O . SER A 1 97 ? 16.643 -26.328 -33.713 1.00 69.00 97 SER A O 1
ATOM 742 N N . LEU A 1 98 ? 15.512 -27.869 -32.517 1.00 63.22 98 LEU A N 1
ATOM 743 C CA . LEU A 1 98 ? 16.463 -27.943 -31.419 1.00 63.22 98 LEU A CA 1
ATOM 744 C C . LEU A 1 98 ? 17.612 -28.881 -31.819 1.00 63.22 98 LEU A C 1
ATOM 746 O O . LEU A 1 98 ? 17.348 -30.042 -32.143 1.00 63.22 98 LEU A O 1
ATOM 750 N N . PRO A 1 99 ? 18.876 -28.428 -31.802 1.00 58.75 99 PRO A N 1
ATOM 751 C CA . PRO A 1 99 ? 20.003 -29.338 -31.911 1.00 58.75 99 PRO A CA 1
ATOM 752 C C . PRO A 1 99 ? 20.101 -30.169 -30.625 1.00 58.75 99 PRO A C 1
ATOM 754 O O . PRO A 1 99 ? 20.176 -29.627 -29.521 1.00 58.75 99 PRO A O 1
ATOM 757 N N . LEU A 1 100 ? 20.102 -31.496 -30.767 1.00 61.53 100 LEU A N 1
ATOM 758 C CA . LEU A 1 100 ? 20.425 -32.402 -29.671 1.00 61.53 100 LEU A CA 1
ATOM 759 C C . LEU A 1 100 ? 21.912 -32.212 -29.338 1.00 61.53 100 LEU A C 1
ATOM 761 O O . LEU A 1 100 ? 22.781 -32.662 -30.083 1.00 61.53 100 LEU A O 1
ATOM 765 N N . VAL A 1 101 ? 22.213 -31.527 -28.235 1.00 56.59 101 VAL A N 1
ATOM 766 C CA . VAL A 1 101 ? 23.570 -31.505 -27.679 1.00 56.59 101 VAL A CA 1
ATOM 767 C C . VAL A 1 101 ? 23.847 -32.908 -27.151 1.00 56.59 101 VAL A C 1
ATOM 769 O O . VAL A 1 101 ? 23.384 -33.285 -26.075 1.00 56.59 101 VAL A O 1
ATOM 772 N N . ALA A 1 102 ? 24.561 -33.712 -27.938 1.00 53.97 102 ALA A N 1
ATOM 773 C CA . ALA A 1 102 ? 25.120 -34.962 -27.456 1.00 53.97 102 ALA A CA 1
ATOM 774 C C . ALA A 1 102 ? 26.088 -34.625 -26.315 1.00 53.97 102 ALA A C 1
ATOM 776 O O . ALA A 1 102 ? 27.130 -34.008 -26.530 1.00 53.97 102 ALA A O 1
ATOM 777 N N . SER A 1 103 ? 25.712 -34.992 -25.089 1.00 53.59 103 SER A N 1
ATOM 778 C CA . SER A 1 103 ? 26.605 -34.951 -23.938 1.00 53.59 103 SER A CA 1
ATOM 779 C C . SER A 1 103 ? 27.716 -35.968 -24.180 1.00 53.59 103 SER A C 1
ATOM 781 O O . SER A 1 103 ? 27.540 -37.167 -23.971 1.00 53.59 103 SER A O 1
ATOM 783 N N . THR A 1 104 ? 28.861 -35.505 -24.673 1.00 49.25 104 THR A N 1
ATOM 784 C CA . THR A 1 104 ? 30.090 -36.292 -24.639 1.00 49.25 104 THR A CA 1
ATOM 785 C C . THR A 1 104 ? 30.628 -36.242 -23.213 1.00 49.25 104 THR A C 1
ATOM 787 O O . THR A 1 104 ? 31.491 -35.429 -22.886 1.00 49.25 104 THR A O 1
ATOM 790 N N . ALA A 1 105 ? 30.088 -37.095 -22.343 1.00 49.44 105 ALA A N 1
ATOM 791 C CA . ALA A 1 105 ? 30.802 -37.519 -21.150 1.00 49.44 105 ALA A CA 1
ATOM 792 C C . ALA A 1 105 ? 31.983 -38.379 -21.623 1.00 49.44 105 ALA A C 1
ATOM 794 O O . ALA A 1 105 ? 31.806 -39.544 -21.975 1.00 49.44 105 ALA A O 1
ATOM 795 N N . SER A 1 106 ? 33.169 -37.776 -21.714 1.00 45.59 106 SER A N 1
ATOM 796 C CA . SER A 1 106 ? 34.402 -38.523 -21.951 1.00 45.59 106 SER A CA 1
ATOM 797 C C . SER A 1 106 ? 34.923 -39.032 -20.609 1.00 45.59 106 SER A C 1
ATOM 799 O O . SER A 1 106 ? 35.218 -38.231 -19.719 1.00 45.59 106 SER A O 1
ATOM 801 N N . MET A 1 107 ? 34.971 -40.361 -20.479 1.00 36.38 107 MET A N 1
ATOM 802 C CA . MET A 1 107 ? 35.921 -41.072 -19.614 1.00 36.38 107 MET A CA 1
ATOM 803 C C . MET A 1 107 ? 37.350 -40.868 -20.120 1.00 36.38 107 MET A C 1
ATOM 805 O O . MET A 1 107 ? 37.504 -40.580 -21.335 1.00 36.38 107 MET A O 1
#

pLDDT: mean 70.12, std 12.42, range [36.38, 89.88]

Radius of gyration: 29.35 Å; chains: 1; bounding box: 55×52×76 Å

Organism: Aureobasidium melanogenum (NCBI:txid46634)

Secondary structure (DSSP, 8-state):
--HHHHHHHHHHHHHHTT-HHHHHHHHHHHT--GGGGPPPTTPPPHHHHHHHHHHHHHHHHHHHS----TT-S-SSPPPSS------S--S----------------

Foldseek 3Di:
DPPLVVLLQVLLVCVVVVVVVVSVVSCVVSVHDPCSNDDDDPDDHPVNVVVVVVVVVVVVCCVVPPPPPPPPDPPDPDDPDDDDDPDPDPDPDDDDDDDDPPPPPDD

Sequence (107 aa):
MSTSEAAIIVARFLKANSYDETLDAFIREAGLPSSAGSTNKGDLTIEKILEEKRTFDMSLQFERLGTDDGAHGWSQHAPALPNEISGPTRSNILHISLPLVASTASM

InterPro domains:
  IPR006594 LIS1 homology motif [PS50896] (2-34)
  IPR060045 Uncharacterised conserved protein UCP007778-like [PF27702] (8-63)